Protein AF-A0A699SIM2-F1 (afdb_monomer_lite)

Radius of gyration: 18.07 Å; chains: 1; bounding box: 42×43×37 Å

Structure (mmCIF, N/CA/C/O backbone):
data_AF-A0A699SIM2-F1
#
_entry.id   AF-A0A699SIM2-F1
#
loop_
_atom_site.group_PDB
_atom_site.id
_atom_site.type_symbol
_atom_site.label_atom_id
_atom_site.label_alt_id
_atom_site.label_comp_id
_atom_site.label_asym_id
_atom_site.label_entity_id
_atom_site.label_seq_id
_atom_site.pdbx_PDB_ins_code
_atom_site.Cartn_x
_atom_site.Cartn_y
_atom_site.Cartn_z
_atom_site.occupancy
_atom_site.B_iso_or_equiv
_atom_site.auth_seq_id
_atom_site.auth_comp_id
_atom_site.auth_asym_id
_atom_site.auth_atom_id
_atom_site.pdbx_PDB_model_num
ATOM 1 N N . ASP A 1 1 ? -20.344 -20.730 15.994 1.00 49.19 1 ASP A N 1
ATOM 2 C CA . ASP A 1 1 ? -19.776 -19.561 15.310 1.00 49.19 1 ASP A CA 1
ATOM 3 C C . ASP A 1 1 ? -19.336 -19.958 13.899 1.00 49.19 1 ASP A C 1
ATOM 5 O O . ASP A 1 1 ? -18.176 -19.899 13.545 1.00 49.19 1 ASP A O 1
ATOM 9 N N . THR A 1 2 ? -20.280 -20.486 13.117 1.00 39.91 2 THR A N 1
ATOM 10 C CA . THR A 1 2 ? -20.053 -21.195 11.841 1.00 39.91 2 THR A CA 1
ATOM 11 C C . THR A 1 2 ? -20.248 -20.303 10.616 1.00 39.91 2 THR A C 1
ATOM 13 O O . THR A 1 2 ? -19.954 -20.716 9.501 1.00 39.91 2 THR A O 1
ATOM 16 N N . VAL A 1 3 ? -20.770 -19.089 10.814 1.00 40.78 3 VAL A N 1
ATOM 17 C CA . VAL A 1 3 ? -21.117 -18.160 9.730 1.00 40.78 3 VAL A CA 1
ATOM 18 C C . VAL A 1 3 ? -19.865 -17.467 9.192 1.00 40.78 3 VAL A C 1
ATOM 20 O O . VAL A 1 3 ? -19.705 -17.376 7.977 1.00 40.78 3 VAL A O 1
ATOM 23 N N . LEU A 1 4 ? -18.953 -17.042 10.073 1.00 45.47 4 LEU A N 1
ATOM 24 C CA . LEU A 1 4 ? -17.687 -16.415 9.678 1.00 45.47 4 LEU A CA 1
ATOM 25 C C . LEU A 1 4 ? -16.782 -17.388 8.908 1.00 45.47 4 LEU A C 1
ATOM 27 O O . LEU A 1 4 ? -16.236 -17.003 7.874 1.00 45.47 4 LEU A O 1
ATOM 31 N N . ASP A 1 5 ? -16.714 -18.653 9.335 1.00 43.78 5 ASP A N 1
ATOM 32 C CA . ASP A 1 5 ? -15.921 -19.690 8.660 1.00 43.78 5 ASP A CA 1
ATOM 33 C C . ASP A 1 5 ? -16.399 -19.926 7.217 1.00 43.78 5 ASP A C 1
ATOM 35 O O . ASP A 1 5 ? -15.594 -19.921 6.288 1.00 43.78 5 ASP A O 1
ATOM 39 N N . THR A 1 6 ? -17.716 -20.020 6.988 1.00 42.78 6 THR A N 1
ATOM 40 C CA . THR A 1 6 ? -18.269 -20.221 5.633 1.00 42.78 6 THR A CA 1
ATOM 41 C C . THR A 1 6 ? -18.089 -19.038 4.681 1.00 42.78 6 THR A C 1
ATOM 43 O O . THR A 1 6 ? -18.074 -19.237 3.465 1.00 42.78 6 THR A O 1
ATOM 46 N N . VAL A 1 7 ? -17.988 -17.809 5.199 1.00 50.56 7 VAL A N 1
ATOM 47 C CA . VAL A 1 7 ? -17.829 -16.605 4.365 1.00 50.56 7 VAL A CA 1
ATOM 48 C C . VAL A 1 7 ? -16.405 -16.518 3.818 1.00 50.56 7 VAL A C 1
ATOM 50 O O . VAL A 1 7 ? -16.215 -16.207 2.644 1.00 50.56 7 VAL A O 1
ATOM 53 N N . PHE A 1 8 ? -15.409 -16.866 4.632 1.00 46.44 8 PHE A N 1
ATOM 54 C CA . PHE A 1 8 ? -14.006 -16.830 4.226 1.00 46.44 8 PHE A CA 1
ATOM 55 C C . PHE A 1 8 ? -13.561 -18.045 3.406 1.00 46.44 8 PHE A C 1
ATOM 57 O O . PHE A 1 8 ? -12.671 -17.910 2.572 1.00 46.44 8 PHE A O 1
ATOM 64 N N . GLU A 1 9 ? -14.192 -19.211 3.573 1.00 48.44 9 GLU A N 1
ATOM 65 C CA . GLU A 1 9 ? -13.848 -20.415 2.798 1.00 48.44 9 GLU A CA 1
ATOM 66 C C . GLU A 1 9 ? -14.140 -20.274 1.291 1.00 48.44 9 GLU A C 1
ATOM 68 O O . GLU A 1 9 ? -13.511 -20.938 0.469 1.00 48.44 9 GLU A O 1
ATOM 73 N N . LYS A 1 10 ? -15.095 -19.408 0.916 1.00 48.31 10 LYS A N 1
ATOM 74 C CA . LYS A 1 10 ? -15.527 -19.197 -0.479 1.00 48.31 10 LYS A CA 1
ATOM 75 C C . LYS A 1 10 ? -15.001 -17.915 -1.125 1.00 48.31 10 LYS A C 1
ATOM 77 O O . LYS A 1 10 ? -15.056 -17.806 -2.347 1.00 48.31 10 LYS A O 1
ATOM 82 N N . ALA A 1 11 ? -14.491 -16.969 -0.341 1.00 50.00 11 ALA A N 1
ATOM 83 C CA . ALA A 1 11 ? -13.976 -15.689 -0.821 1.00 50.00 11 ALA A CA 1
ATOM 84 C C . ALA A 1 11 ? -12.497 -15.815 -1.221 1.00 50.00 11 ALA A C 1
ATOM 86 O O . ALA A 1 11 ? -11.599 -15.312 -0.551 1.00 50.00 11 ALA A O 1
ATOM 87 N N . THR A 1 12 ? -12.217 -16.542 -2.304 1.00 56.78 12 THR A N 1
ATOM 88 C CA . THR A 1 12 ? -10.841 -16.718 -2.805 1.00 56.78 12 THR A CA 1
ATOM 89 C C . THR A 1 12 ? -10.368 -15.567 -3.697 1.00 56.78 12 THR A C 1
ATOM 91 O O . THR A 1 12 ? -9.197 -15.540 -4.075 1.00 56.78 12 THR A O 1
ATOM 94 N N . ALA A 1 13 ? -11.249 -14.628 -4.065 1.00 65.69 13 ALA A N 1
ATOM 95 C CA . ALA A 1 13 ? -10.909 -13.508 -4.935 1.00 65.69 13 ALA A CA 1
ATOM 96 C C . ALA A 1 13 ? -10.785 -12.185 -4.148 1.00 65.69 13 ALA A C 1
ATOM 98 O O . ALA A 1 13 ? -11.614 -11.909 -3.282 1.00 65.69 13 ALA A O 1
ATOM 99 N N . PRO A 1 14 ? -9.807 -11.313 -4.475 1.00 65.06 14 PRO A N 1
ATOM 100 C CA . PRO A 1 14 ? -9.641 -10.005 -3.828 1.00 65.06 14 PRO A CA 1
ATOM 101 C C . PRO A 1 14 ? -10.908 -9.135 -3.821 1.00 65.06 14 PRO A C 1
ATOM 103 O O . PRO A 1 14 ? -11.164 -8.430 -2.850 1.00 65.06 14 PRO A O 1
ATOM 106 N N . VAL A 1 15 ? -11.735 -9.241 -4.867 1.00 71.44 15 VAL A N 1
ATOM 107 C CA . VAL A 1 15 ? -13.011 -8.514 -4.983 1.00 71.44 15 VAL A CA 1
ATOM 108 C C . VAL A 1 15 ? -14.032 -8.930 -3.917 1.00 71.44 15 VAL A C 1
ATOM 110 O O . VAL A 1 15 ? -14.827 -8.113 -3.463 1.00 71.44 15 VAL A O 1
ATOM 113 N N . ASP A 1 16 ? -13.998 -10.185 -3.468 1.00 75.00 16 ASP A N 1
ATOM 114 C CA . ASP A 1 16 ? -14.912 -10.675 -2.435 1.00 75.00 16 ASP A CA 1
ATOM 115 C C . ASP A 1 16 ? -14.542 -10.099 -1.064 1.00 75.00 16 ASP A C 1
ATOM 117 O O . ASP A 1 16 ? -15.423 -9.755 -0.274 1.00 75.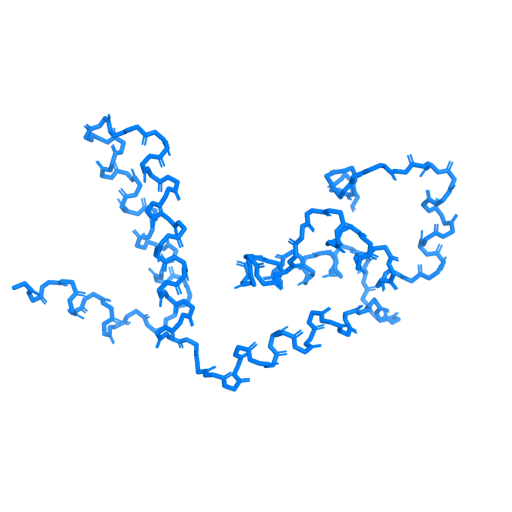00 16 ASP A O 1
ATOM 121 N N . ALA A 1 17 ? -13.242 -9.927 -0.807 1.00 71.75 17 ALA A N 1
ATOM 122 C CA . ALA A 1 17 ? -12.745 -9.269 0.395 1.00 71.75 17 ALA A CA 1
ATOM 123 C C . ALA A 1 17 ? -13.141 -7.784 0.427 1.00 71.75 17 ALA A C 1
ATOM 125 O O . ALA A 1 17 ? -13.613 -7.304 1.455 1.00 71.75 17 ALA A O 1
ATOM 126 N N . GLU A 1 18 ? -13.025 -7.074 -0.699 1.00 74.44 18 GLU A N 1
ATOM 127 C CA . GLU A 1 18 ? -13.471 -5.677 -0.816 1.00 74.44 18 GLU A CA 1
ATOM 128 C C . GLU A 1 18 ? -14.981 -5.540 -0.581 1.00 74.44 18 GLU A C 1
ATOM 130 O O . GLU A 1 18 ? -15.415 -4.714 0.225 1.00 74.44 18 GLU A O 1
ATOM 135 N N . ASN A 1 19 ? -15.785 -6.409 -1.199 1.00 81.19 19 ASN A N 1
ATOM 136 C CA . ASN A 1 19 ? -17.234 -6.431 -0.997 1.00 81.19 19 ASN A CA 1
ATOM 137 C C . ASN A 1 19 ? -17.614 -6.691 0.470 1.00 81.19 19 ASN A C 1
ATOM 139 O O . ASN A 1 19 ? -18.542 -6.064 0.990 1.00 81.19 19 ASN A O 1
ATOM 143 N N . TRP A 1 20 ? -16.904 -7.599 1.147 1.00 80.19 20 TRP A N 1
ATOM 144 C CA . TRP A 1 20 ? -17.116 -7.884 2.565 1.00 80.19 20 TRP A CA 1
ATOM 145 C C . TRP A 1 20 ? -16.758 -6.685 3.450 1.00 80.19 20 TRP A C 1
ATOM 147 O O . TRP A 1 20 ? -17.554 -6.330 4.323 1.00 80.19 20 TRP A O 1
ATOM 157 N N . ILE A 1 21 ? -15.620 -6.022 3.194 1.00 78.19 21 ILE A N 1
ATOM 158 C CA . ILE A 1 21 ? -15.205 -4.814 3.928 1.00 78.19 21 ILE A CA 1
ATOM 159 C C . ILE A 1 21 ? -16.285 -3.737 3.798 1.00 78.19 21 ILE A C 1
ATOM 161 O O . ILE A 1 21 ? -16.782 -3.247 4.810 1.00 78.19 21 ILE A O 1
ATOM 165 N N . SER A 1 22 ? -16.730 -3.434 2.575 1.00 83.62 22 SER A N 1
ATOM 166 C CA . SER A 1 22 ? -17.767 -2.421 2.348 1.00 83.62 22 SER A CA 1
ATOM 167 C C . SER A 1 22 ? -19.116 -2.781 2.975 1.00 83.62 22 SER A C 1
ATOM 169 O O . SER A 1 22 ? -19.886 -1.897 3.355 1.00 83.62 22 SER A O 1
ATOM 171 N N . HIS A 1 23 ? -19.455 -4.069 3.074 1.00 83.00 23 HIS A N 1
ATOM 172 C CA . HIS A 1 23 ? -20.670 -4.495 3.766 1.00 83.00 23 HIS A CA 1
ATOM 173 C C . HIS A 1 23 ? -20.567 -4.269 5.278 1.00 83.00 23 HIS A C 1
ATOM 175 O O . HIS A 1 23 ? -21.506 -3.762 5.893 1.00 83.00 23 HIS A O 1
ATOM 181 N N . MET A 1 24 ? -19.416 -4.600 5.858 1.00 79.00 24 MET A N 1
ATOM 182 C CA . MET A 1 24 ? -19.133 -4.386 7.272 1.00 79.00 24 MET A CA 1
ATOM 183 C C . MET A 1 24 ? -19.124 -2.897 7.634 1.00 79.00 24 MET A C 1
ATOM 185 O O . MET A 1 24 ? -19.768 -2.515 8.608 1.00 79.00 24 MET A O 1
ATOM 189 N N . GLU A 1 25 ? -18.499 -2.041 6.821 1.00 82.56 25 GLU A N 1
ATOM 190 C CA . GLU A 1 25 ? -18.519 -0.579 7.001 1.00 82.56 25 GLU A CA 1
ATOM 191 C C . GLU A 1 25 ? -19.950 -0.031 7.091 1.00 82.56 25 GLU A C 1
ATOM 193 O O . GLU A 1 25 ? -20.277 0.676 8.044 1.00 82.56 25 GLU A O 1
ATOM 198 N N . LYS A 1 26 ? -20.846 -0.459 6.190 1.00 85.38 26 LYS A N 1
ATOM 199 C CA . LYS A 1 26 ? -22.267 -0.065 6.219 1.00 85.38 26 LYS A CA 1
ATOM 200 C C . LYS A 1 26 ? -22.980 -0.496 7.501 1.00 85.38 26 LYS A C 1
ATOM 202 O O . LYS A 1 26 ? -23.820 0.243 8.009 1.00 85.38 26 LYS A O 1
ATOM 207 N N . ILE A 1 27 ? -22.677 -1.685 8.023 1.00 84.31 27 ILE A N 1
ATOM 208 C CA . ILE A 1 27 ? -23.249 -2.159 9.291 1.00 84.31 27 ILE A CA 1
ATOM 209 C C . ILE A 1 27 ? -22.754 -1.282 10.449 1.00 84.31 27 ILE A C 1
ATOM 211 O O . ILE A 1 27 ? -23.551 -0.878 11.296 1.00 84.31 27 ILE A O 1
ATOM 215 N N . PHE A 1 28 ? -21.466 -0.936 10.473 1.00 83.31 28 PHE A N 1
ATOM 216 C CA . PHE A 1 28 ? -20.898 -0.062 11.502 1.00 83.31 28 PHE A CA 1
ATOM 217 C C . PHE A 1 28 ? -21.423 1.371 11.438 1.00 83.31 28 PHE A C 1
ATOM 219 O O . PHE A 1 28 ? -21.632 1.977 12.489 1.00 83.31 28 PHE A O 1
ATOM 226 N N . ASP A 1 29 ? -21.687 1.894 10.241 1.00 85.00 29 ASP A N 1
ATOM 227 C CA . ASP A 1 29 ? -22.344 3.191 10.057 1.00 85.00 29 ASP A CA 1
ATOM 228 C C . ASP A 1 29 ? -23.753 3.192 10.658 1.00 85.00 29 ASP A C 1
ATOM 230 O O . ASP A 1 29 ? -24.102 4.095 11.416 1.00 85.00 29 ASP A O 1
ATOM 234 N N . VAL A 1 30 ? -24.546 2.145 10.391 1.00 89.44 30 VAL A N 1
ATOM 235 C CA . VAL A 1 30 ? -25.900 1.992 10.956 1.00 89.44 30 VAL A CA 1
ATOM 236 C C . VAL A 1 30 ? -25.870 1.882 12.482 1.00 89.44 30 VAL A C 1
ATOM 238 O O . VAL A 1 30 ? -26.756 2.407 13.154 1.00 89.44 30 VAL A O 1
ATOM 241 N N . MET A 1 31 ? -24.853 1.223 13.042 1.00 87.06 31 MET A N 1
ATOM 242 C CA . MET A 1 31 ? -24.682 1.092 14.493 1.00 87.06 31 MET A CA 1
ATOM 243 C C . MET A 1 31 ? -24.099 2.348 15.163 1.00 87.06 31 MET A C 1
ATOM 245 O O . MET A 1 31 ? -24.026 2.390 16.390 1.00 87.06 31 MET A O 1
ATOM 249 N N . GLY A 1 32 ? -23.689 3.364 14.394 1.00 87.44 32 GLY A N 1
ATOM 250 C CA . GLY A 1 32 ? -23.079 4.583 14.928 1.00 87.44 32 GLY A CA 1
ATOM 251 C C . GLY A 1 32 ? -21.694 4.356 15.540 1.00 87.44 32 GLY A C 1
ATOM 252 O O . GLY A 1 32 ? -21.314 5.058 16.476 1.00 87.44 32 GLY A O 1
ATOM 253 N N . CYS A 1 33 ? -20.946 3.357 15.059 1.00 86.62 33 CYS A N 1
ATOM 254 C CA . CYS A 1 33 ? -19.587 3.109 15.531 1.00 86.62 33 CYS A CA 1
ATOM 255 C C . CYS A 1 33 ? -18.655 4.274 15.174 1.00 86.62 33 CYS A C 1
ATOM 257 O O . CYS A 1 33 ? -18.763 4.869 14.102 1.00 86.62 33 CYS A O 1
ATOM 259 N N . GLU A 1 34 ? -17.701 4.552 16.059 1.00 87.75 34 GLU A N 1
ATOM 260 C CA . GLU A 1 34 ? -16.695 5.594 15.857 1.00 87.75 34 GLU A CA 1
ATOM 261 C C . GLU A 1 34 ? -15.733 5.233 14.712 1.00 87.75 34 GLU A C 1
ATOM 263 O O . GLU A 1 34 ? -15.332 4.075 14.555 1.00 87.75 34 GLU A O 1
ATOM 268 N N . ASP A 1 35 ? -15.307 6.229 13.935 1.00 85.44 35 ASP A N 1
ATOM 269 C CA . ASP A 1 35 ? -14.433 6.023 12.772 1.00 85.44 35 ASP A CA 1
ATOM 270 C C . ASP A 1 35 ? -13.063 5.444 13.147 1.00 85.44 35 ASP A C 1
ATOM 272 O O . ASP A 1 35 ? -12.487 4.656 12.394 1.00 85.44 35 ASP A O 1
ATOM 276 N N . ALA A 1 36 ? -12.561 5.746 14.348 1.00 84.25 36 ALA A N 1
ATOM 277 C CA . ALA A 1 36 ? -11.346 5.130 14.876 1.00 84.25 36 ALA A CA 1
ATOM 278 C C . ALA A 1 36 ? -11.487 3.603 15.031 1.00 84.25 36 ALA A C 1
ATOM 280 O O . ALA A 1 36 ? -10.554 2.854 14.731 1.00 84.25 36 ALA A O 1
ATOM 281 N N . PHE A 1 37 ? -12.663 3.123 15.453 1.00 82.94 37 PHE A N 1
ATOM 282 C CA . PHE A 1 37 ? -12.945 1.693 15.573 1.00 82.94 37 PHE A CA 1
ATOM 283 C C . PHE A 1 37 ? -13.044 1.024 14.197 1.00 82.94 37 PHE A C 1
ATOM 285 O O . PHE A 1 37 ? -12.425 -0.020 13.984 1.00 82.94 37 PHE A O 1
ATOM 292 N N . LYS A 1 38 ? -13.748 1.652 13.244 1.00 81.69 38 LYS A N 1
ATOM 293 C CA . LYS A 1 38 ? -13.843 1.168 11.854 1.00 81.69 38 LYS A CA 1
ATOM 294 C C . LYS A 1 38 ? -12.462 1.056 11.206 1.00 81.69 38 LYS A C 1
ATOM 296 O O . LYS A 1 38 ? -12.121 0.013 10.658 1.00 81.69 38 LYS A O 1
ATOM 301 N N . THR A 1 39 ? -11.637 2.093 11.355 1.00 83.19 39 THR A N 1
ATOM 302 C CA . THR A 1 39 ? -10.270 2.143 10.813 1.00 83.19 39 THR A CA 1
ATOM 303 C C . THR A 1 39 ? -9.411 1.006 11.362 1.00 83.19 39 THR A C 1
ATOM 305 O O . THR A 1 39 ? -8.733 0.309 10.606 1.00 83.19 39 THR A O 1
ATOM 308 N N . ARG A 1 40 ? -9.471 0.771 12.680 1.00 84.25 40 ARG A N 1
ATOM 309 C CA . ARG A 1 40 ? -8.728 -0.315 13.327 1.00 84.25 40 ARG A CA 1
ATOM 310 C C . ARG A 1 40 ? -9.174 -1.689 12.838 1.00 84.25 40 ARG A C 1
ATOM 312 O O . ARG A 1 40 ? -8.328 -2.535 12.574 1.00 84.25 40 ARG A O 1
ATOM 319 N N . LEU A 1 41 ? -10.478 -1.900 12.687 1.00 83.25 41 LEU A N 1
ATOM 320 C CA . LEU A 1 41 ? -11.006 -3.165 12.193 1.00 83.25 41 LEU A CA 1
ATOM 321 C C . LEU A 1 41 ? -10.594 -3.434 10.741 1.00 83.25 41 LEU A C 1
ATOM 323 O O . LEU A 1 41 ? -10.212 -4.557 10.422 1.00 83.25 41 LEU A O 1
ATOM 327 N N . VAL A 1 42 ? -10.638 -2.418 9.874 1.00 81.19 42 VAL A N 1
ATOM 328 C CA . VAL A 1 42 ? -10.172 -2.537 8.485 1.00 81.19 42 VAL A CA 1
ATOM 329 C C . VAL A 1 42 ? -8.685 -2.898 8.447 1.00 81.19 42 VAL A C 1
ATOM 331 O O . VAL A 1 42 ? -8.306 -3.804 7.707 1.00 81.19 42 VAL A O 1
ATOM 334 N N . ALA A 1 43 ? -7.853 -2.252 9.268 1.00 80.50 43 ALA A N 1
ATOM 335 C CA . ALA A 1 43 ? -6.429 -2.577 9.372 1.00 80.50 43 ALA A CA 1
ATOM 336 C C . ALA A 1 43 ? -6.194 -4.013 9.883 1.00 80.50 43 ALA A C 1
ATOM 338 O O . ALA A 1 43 ? -5.423 -4.772 9.292 1.00 80.50 43 ALA A O 1
ATOM 339 N N . ASP A 1 44 ? -6.901 -4.429 10.939 1.00 82.56 44 ASP A N 1
ATOM 340 C CA . ASP A 1 44 ? -6.794 -5.784 11.491 1.00 82.56 44 ASP A CA 1
ATOM 341 C C . ASP A 1 44 ? -7.258 -6.846 10.476 1.00 82.56 44 ASP A C 1
ATOM 343 O O . ASP A 1 44 ? -6.594 -7.874 10.310 1.00 82.56 44 ASP A O 1
ATOM 347 N N . PHE A 1 45 ? -8.342 -6.588 9.735 1.00 81.88 45 PHE A N 1
ATOM 348 C CA . PHE A 1 45 ? -8.796 -7.462 8.654 1.00 81.88 45 PHE A CA 1
ATOM 349 C C . PHE A 1 45 ? -7.764 -7.555 7.533 1.00 81.88 45 PHE A C 1
ATOM 351 O O . PHE A 1 45 ? -7.407 -8.665 7.150 1.00 81.88 45 PHE A O 1
ATOM 358 N N . LYS A 1 46 ? -7.259 -6.427 7.016 1.00 78.25 46 LYS A N 1
ATOM 359 C CA . LYS A 1 46 ? -6.257 -6.414 5.935 1.00 78.25 46 LYS A CA 1
ATOM 360 C C . LYS A 1 46 ? -5.014 -7.205 6.328 1.00 78.25 46 LYS A C 1
ATOM 362 O O . LYS A 1 46 ? -4.540 -8.036 5.553 1.00 78.25 46 LYS A O 1
ATOM 367 N N . LYS A 1 47 ? -4.551 -7.031 7.567 1.00 82.44 47 LYS A N 1
ATOM 368 C CA . LYS A 1 47 ? -3.438 -7.791 8.138 1.00 82.44 47 LYS A CA 1
ATOM 369 C C . LYS A 1 47 ? -3.723 -9.291 8.191 1.00 82.44 47 LYS A C 1
ATOM 371 O O . LYS A 1 47 ? -2.885 -10.083 7.760 1.00 82.44 47 LYS A O 1
ATOM 376 N N . LEU A 1 48 ? -4.876 -9.701 8.723 1.00 84.12 48 LEU A N 1
ATOM 377 C CA . LEU A 1 48 ? -5.252 -11.117 8.795 1.00 84.12 48 LEU A CA 1
ATOM 378 C C . LEU A 1 48 ? -5.438 -11.721 7.404 1.00 84.12 48 LEU A C 1
ATOM 380 O O . LEU A 1 48 ? -4.952 -12.819 7.151 1.00 84.12 48 LEU A O 1
ATOM 384 N N . PHE A 1 49 ? -6.072 -10.989 6.491 1.00 80.50 49 PHE A N 1
ATOM 385 C CA . PHE A 1 49 ? -6.278 -11.404 5.112 1.00 80.50 49 PHE A 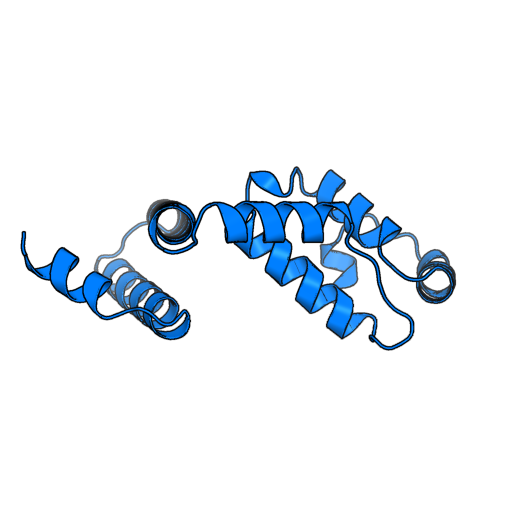CA 1
ATOM 386 C C . PHE A 1 49 ? -4.939 -11.651 4.406 1.00 80.50 49 PHE A C 1
ATOM 388 O O . PHE A 1 49 ? -4.719 -12.716 3.828 1.00 80.50 49 PHE A O 1
ATOM 395 N N . PHE A 1 50 ? -3.999 -10.712 4.535 1.00 78.25 50 PHE A N 1
ATOM 396 C CA . PHE A 1 50 ? -2.651 -10.856 3.998 1.00 78.25 50 PHE A CA 1
ATOM 397 C C . PHE A 1 50 ? -1.908 -12.052 4.614 1.00 78.25 50 PHE A C 1
ATOM 399 O O . PHE A 1 50 ? -1.299 -12.842 3.901 1.00 78.25 50 PHE A O 1
ATOM 406 N N . LEU A 1 51 ? -1.976 -12.246 5.933 1.00 82.75 51 LEU A N 1
ATOM 407 C CA . LEU A 1 51 ? -1.270 -13.349 6.591 1.00 82.75 51 LEU A CA 1
ATOM 408 C C . LEU A 1 51 ? -1.864 -14.730 6.284 1.00 82.75 51 LEU A C 1
ATOM 410 O O . LEU A 1 51 ? -1.106 -15.694 6.178 1.00 82.75 51 LEU A O 1
ATOM 414 N N . GLN A 1 52 ? -3.189 -14.822 6.168 1.00 80.88 52 GLN A N 1
ATOM 415 C CA . GLN A 1 52 ? -3.910 -16.090 6.069 1.00 80.88 52 GLN A CA 1
ATOM 416 C C . GLN A 1 52 ? -4.101 -16.554 4.621 1.00 80.88 52 GLN A C 1
ATOM 418 O O . GLN A 1 52 ? -4.021 -17.753 4.358 1.00 80.88 52 GLN A O 1
ATOM 423 N N . PHE A 1 53 ? -4.326 -15.628 3.683 1.00 80.56 53 PHE A N 1
ATOM 424 C CA . PHE A 1 53 ? -4.667 -15.961 2.294 1.00 80.56 53 PHE A CA 1
ATOM 425 C C . PHE A 1 53 ? -3.521 -15.738 1.303 1.00 80.56 53 PHE A C 1
ATOM 427 O O . PHE A 1 53 ? -3.550 -16.328 0.224 1.00 80.56 53 PHE A O 1
ATOM 434 N N . PHE A 1 54 ? -2.483 -14.961 1.647 1.00 79.00 54 PHE A N 1
ATOM 435 C CA . PHE A 1 54 ? -1.276 -14.868 0.818 1.00 79.00 54 PHE A CA 1
ATOM 436 C C . PHE A 1 54 ? -0.218 -15.850 1.328 1.00 79.00 54 PHE A C 1
ATOM 438 O O . PHE A 1 54 ? 0.293 -15.675 2.439 1.00 79.00 54 PHE A O 1
ATOM 445 N N . PRO A 1 55 ? 0.187 -16.859 0.533 1.00 87.19 55 PRO A N 1
ATOM 446 C CA . PRO A 1 55 ? 1.269 -17.758 0.914 1.00 87.19 55 PRO A CA 1
ATOM 447 C C . PRO A 1 55 ? 2.549 -16.983 1.240 1.00 87.19 55 PRO A C 1
ATOM 449 O O . PRO A 1 55 ? 2.874 -16.006 0.566 1.00 87.19 55 PRO A O 1
ATOM 452 N N . ARG A 1 56 ? 3.344 -17.459 2.210 1.00 86.25 56 ARG A N 1
ATOM 453 C CA . ARG A 1 56 ? 4.615 -16.809 2.605 1.00 86.25 56 ARG A CA 1
ATOM 454 C C . ARG A 1 56 ? 5.526 -16.487 1.414 1.00 86.25 56 ARG A C 1
ATOM 456 O O . ARG A 1 56 ? 6.156 -15.438 1.400 1.00 86.25 56 ARG A O 1
ATOM 463 N N . ALA A 1 57 ? 5.576 -17.355 0.403 1.00 86.44 57 ALA A N 1
ATOM 464 C CA . ALA A 1 57 ? 6.369 -17.122 -0.804 1.00 86.44 57 ALA A CA 1
ATOM 465 C C . ALA A 1 57 ? 5.927 -15.866 -1.577 1.00 86.44 57 ALA A C 1
ATOM 467 O O . ALA A 1 57 ? 6.778 -15.127 -2.070 1.00 86.44 57 ALA A O 1
ATOM 468 N N . GLU A 1 58 ? 4.619 -15.611 -1.641 1.00 87.06 58 GLU A N 1
ATOM 469 C CA . GLU A 1 58 ? 4.053 -14.430 -2.291 1.00 87.06 58 GLU A CA 1
ATOM 470 C C . GLU A 1 58 ? 4.300 -13.172 -1.455 1.00 87.06 58 GLU A C 1
ATOM 472 O O . GLU A 1 58 ? 4.702 -12.148 -1.999 1.00 87.06 58 GLU A O 1
ATOM 477 N N . GLN A 1 59 ? 4.193 -13.265 -0.126 1.00 86.19 59 GLN A N 1
ATOM 478 C CA . GLN A 1 59 ? 4.554 -12.162 0.773 1.00 86.19 59 GLN A CA 1
ATOM 479 C C . GLN A 1 59 ? 6.021 -11.741 0.576 1.00 86.19 59 GLN A C 1
ATOM 481 O O . GLN A 1 59 ? 6.330 -10.561 0.415 1.00 86.19 59 GLN A O 1
ATOM 486 N N . GLU A 1 60 ? 6.940 -12.708 0.525 1.00 89.88 60 GLU A N 1
ATOM 487 C CA . GLU A 1 60 ? 8.361 -12.447 0.280 1.00 89.88 60 GLU A CA 1
ATOM 488 C C . GLU A 1 60 ? 8.642 -11.996 -1.160 1.00 89.88 60 GLU A C 1
ATOM 490 O O . GLU A 1 60 ? 9.611 -11.277 -1.410 1.00 89.88 60 GLU A O 1
ATOM 495 N N . ARG A 1 61 ? 7.815 -12.397 -2.135 1.00 92.12 61 ARG A N 1
ATOM 496 C CA . ARG A 1 61 ? 7.871 -11.865 -3.503 1.00 92.12 61 ARG A CA 1
ATOM 497 C C . ARG A 1 61 ? 7.511 -10.381 -3.513 1.00 92.12 61 ARG A C 1
ATOM 499 O O . ARG A 1 61 ? 8.292 -9.601 -4.048 1.00 92.12 61 ARG A O 1
ATOM 506 N N . LEU A 1 62 ? 6.403 -9.999 -2.874 1.00 90.25 62 LEU A N 1
ATOM 507 C CA . LEU A 1 62 ? 5.941 -8.610 -2.768 1.00 90.25 62 LEU A CA 1
ATOM 508 C C . LEU A 1 62 ? 6.965 -7.725 -2.049 1.00 90.25 62 LEU A C 1
ATOM 510 O O . LEU A 1 62 ? 7.298 -6.649 -2.540 1.00 90.25 62 LEU A O 1
ATOM 514 N N . LYS A 1 63 ? 7.546 -8.202 -0.939 1.00 90.50 63 LYS A N 1
ATOM 515 C CA . LYS A 1 63 ? 8.635 -7.486 -0.253 1.00 90.50 63 LYS A CA 1
ATOM 516 C C . LYS A 1 63 ? 9.833 -7.263 -1.171 1.00 90.50 63 LYS A C 1
ATOM 518 O O . LYS A 1 63 ? 10.330 -6.144 -1.251 1.00 90.50 63 LYS A O 1
ATOM 523 N N . ARG A 1 64 ? 10.306 -8.298 -1.875 1.00 93.06 64 ARG A N 1
ATOM 524 C CA . ARG A 1 64 ? 11.447 -8.171 -2.802 1.00 93.06 64 ARG A CA 1
ATOM 525 C C . ARG A 1 64 ? 11.145 -7.228 -3.961 1.00 93.06 64 ARG A C 1
ATOM 527 O O . ARG A 1 64 ? 12.012 -6.444 -4.342 1.00 93.06 64 ARG A O 1
ATOM 534 N N . GLU A 1 65 ? 9.932 -7.292 -4.498 1.00 93.06 65 GLU A N 1
ATOM 535 C CA . GLU A 1 65 ? 9.475 -6.393 -5.555 1.00 93.06 65 GLU A CA 1
ATOM 536 C C . GLU A 1 65 ? 9.502 -4.937 -5.085 1.00 93.06 65 GLU A C 1
ATOM 538 O O . GLU A 1 65 ? 10.078 -4.096 -5.765 1.00 93.06 65 GLU A O 1
ATOM 543 N N . TYR A 1 66 ? 8.992 -4.656 -3.884 1.00 93.56 66 TYR A N 1
ATOM 544 C CA . TYR A 1 66 ? 9.021 -3.317 -3.298 1.00 93.56 66 TYR A CA 1
ATOM 545 C C . TYR A 1 66 ? 10.449 -2.787 -3.091 1.00 93.56 66 TYR A C 1
ATOM 547 O O . TYR A 1 66 ? 10.769 -1.689 -3.534 1.00 93.56 66 TYR A O 1
ATOM 555 N N . HIS A 1 67 ? 11.347 -3.587 -2.506 1.00 90.56 67 HIS A N 1
ATOM 556 C CA . HIS A 1 67 ? 12.735 -3.167 -2.248 1.00 90.56 67 HIS A CA 1
ATOM 557 C C . HIS A 1 67 ? 13.557 -2.927 -3.524 1.00 90.56 67 HIS A C 1
ATOM 559 O O . HIS A 1 67 ? 14.585 -2.253 -3.485 1.00 90.56 67 HIS A O 1
ATOM 565 N N . SER A 1 68 ? 13.139 -3.506 -4.649 1.00 91.12 68 SER A N 1
ATOM 566 C CA . SER A 1 68 ? 13.809 -3.361 -5.944 1.00 91.12 68 SER A CA 1
ATOM 567 C C . SER A 1 68 ? 13.006 -2.528 -6.941 1.00 91.12 68 SER A C 1
ATOM 569 O O . SER A 1 68 ? 13.362 -2.489 -8.121 1.00 91.12 68 SER A O 1
ATOM 571 N N . ILE A 1 69 ? 11.940 -1.859 -6.486 1.00 91.69 69 ILE A N 1
ATOM 572 C CA . ILE A 1 69 ? 10.987 -1.208 -7.374 1.00 91.69 69 ILE A CA 1
ATOM 573 C C . ILE A 1 69 ? 11.657 -0.076 -8.159 1.00 91.69 69 ILE A C 1
ATOM 575 O O . ILE A 1 69 ? 12.320 0.802 -7.605 1.00 91.69 69 ILE A O 1
ATOM 579 N N . ARG A 1 70 ? 11.502 -0.118 -9.483 1.00 91.62 70 ARG A N 1
ATOM 580 C CA . ARG A 1 70 ? 11.974 0.910 -10.413 1.00 91.62 70 ARG A CA 1
ATOM 581 C C . ARG A 1 70 ? 11.009 1.042 -11.579 1.00 91.62 70 ARG A C 1
ATOM 583 O O . ARG A 1 70 ? 10.379 0.051 -11.954 1.00 91.62 70 ARG A O 1
ATOM 590 N N . GLN A 1 71 ? 10.941 2.249 -12.124 1.00 92.31 71 GLN A N 1
ATOM 591 C CA . GLN A 1 71 ? 10.283 2.570 -13.373 1.00 92.31 71 GLN A CA 1
ATOM 592 C C . GLN A 1 71 ? 11.114 2.003 -14.536 1.00 92.31 71 GLN A C 1
ATOM 594 O O . GLN A 1 71 ? 12.316 2.247 -14.657 1.00 92.31 71 GLN A O 1
ATOM 599 N N . THR A 1 72 ? 10.468 1.221 -15.381 1.00 89.75 72 THR A N 1
ATOM 600 C CA . THR A 1 72 ? 10.966 0.587 -16.594 1.00 89.75 72 THR A CA 1
ATOM 601 C C . THR A 1 72 ? 10.743 1.507 -17.791 1.00 89.75 72 THR A C 1
ATOM 603 O O . THR A 1 72 ? 9.894 2.392 -17.777 1.00 89.75 72 THR A O 1
ATOM 606 N N . ASN A 1 73 ? 11.492 1.284 -18.872 1.00 84.69 73 ASN A N 1
ATOM 607 C CA . ASN A 1 73 ? 11.417 2.131 -20.071 1.00 84.69 73 ASN A 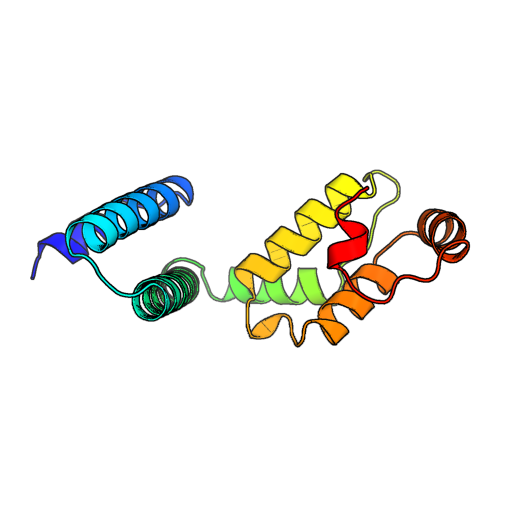CA 1
ATOM 608 C C . ASN A 1 73 ? 10.072 2.042 -20.811 1.00 84.69 73 ASN A C 1
ATOM 610 O O . ASN A 1 73 ? 9.807 2.850 -21.696 1.00 84.69 73 ASN A O 1
ATOM 614 N N . THR A 1 74 ? 9.266 1.029 -20.499 1.00 87.88 74 THR A N 1
ATOM 615 C CA . THR A 1 74 ? 7.973 0.764 -21.135 1.00 87.88 74 THR A CA 1
ATOM 616 C C . THR A 1 74 ? 6.788 1.177 -20.271 1.00 87.88 74 THR A C 1
ATOM 618 O O . THR A 1 74 ? 5.670 1.107 -20.765 1.00 87.88 74 THR A O 1
ATOM 621 N N . GLU A 1 75 ? 7.006 1.572 -19.011 1.00 88.12 75 GLU A N 1
ATOM 622 C CA . GLU A 1 75 ? 5.926 1.995 -18.115 1.00 88.12 75 GLU A CA 1
ATOM 623 C C . GLU A 1 75 ? 5.901 3.519 -17.949 1.00 88.12 75 GLU A C 1
ATOM 625 O O . GLU A 1 75 ? 6.928 4.188 -17.773 1.00 88.12 75 GLU A O 1
ATOM 630 N N . THR A 1 76 ? 4.699 4.079 -17.989 1.00 88.81 76 THR A N 1
ATOM 631 C CA . THR A 1 76 ? 4.445 5.485 -17.673 1.00 88.81 76 THR A CA 1
ATOM 632 C C . THR A 1 76 ? 4.665 5.761 -16.182 1.00 88.81 76 THR A C 1
ATOM 634 O O . THR A 1 76 ? 4.691 4.850 -15.352 1.00 88.81 76 THR A O 1
ATOM 637 N N . SER A 1 77 ? 4.832 7.032 -15.808 1.00 84.69 77 SER A N 1
ATOM 638 C CA . SER A 1 77 ? 4.963 7.423 -14.395 1.00 84.69 77 SER A CA 1
ATOM 639 C C . SER A 1 77 ? 3.722 7.058 -13.580 1.00 84.69 77 SER A C 1
ATOM 641 O O . SER A 1 77 ? 3.854 6.624 -12.438 1.00 84.69 77 SER A O 1
ATOM 643 N N . THR A 1 78 ? 2.536 7.173 -14.178 1.00 86.62 78 THR A N 1
ATOM 644 C CA . THR A 1 78 ? 1.260 6.830 -13.544 1.00 86.62 78 THR A CA 1
ATOM 645 C C . THR A 1 78 ? 1.131 5.321 -13.317 1.00 86.62 78 THR A C 1
ATOM 647 O O . THR A 1 78 ? 0.756 4.903 -12.227 1.00 86.62 78 THR A O 1
ATOM 650 N N . GLU A 1 79 ? 1.506 4.478 -14.287 1.00 90.19 79 GLU A N 1
ATOM 651 C CA . GLU A 1 79 ? 1.518 3.014 -14.105 1.00 90.19 79 GLU A CA 1
ATOM 652 C C . GLU A 1 79 ? 2.511 2.587 -13.016 1.00 90.19 79 GLU A C 1
ATOM 654 O O . GLU A 1 79 ? 2.192 1.746 -12.169 1.00 90.19 79 GLU A O 1
ATOM 659 N N . PHE A 1 80 ? 3.694 3.209 -12.987 1.00 91.44 80 PHE A N 1
ATOM 660 C CA . PHE A 1 80 ? 4.671 2.997 -11.921 1.00 91.44 80 PHE A CA 1
ATOM 661 C C . PHE A 1 80 ? 4.112 3.400 -10.552 1.00 91.44 80 PHE A C 1
ATOM 663 O O . PHE A 1 80 ? 4.240 2.641 -9.591 1.00 91.44 80 PHE A O 1
ATOM 670 N N . MET A 1 81 ? 3.461 4.561 -10.459 1.00 90.50 81 MET A N 1
ATOM 671 C CA . MET A 1 81 ? 2.839 5.043 -9.226 1.00 90.50 81 MET A CA 1
ATOM 672 C C . MET A 1 81 ? 1.744 4.103 -8.739 1.00 90.50 81 MET A C 1
ATOM 674 O O . MET A 1 81 ? 1.758 3.705 -7.578 1.00 90.50 81 MET A O 1
ATOM 678 N N . GLN A 1 82 ? 0.849 3.668 -9.622 1.00 88.81 82 GLN A N 1
ATOM 679 C CA . GLN A 1 82 ? -0.191 2.702 -9.276 1.00 88.81 82 GLN A CA 1
ATOM 680 C C . GLN A 1 82 ? 0.409 1.391 -8.760 1.00 88.81 82 GLN A C 1
ATOM 682 O O . GLN A 1 82 ? -0.052 0.845 -7.756 1.00 88.81 82 GLN A O 1
ATOM 687 N N . ARG A 1 83 ? 1.475 0.896 -9.399 1.00 92.75 83 ARG A N 1
ATOM 688 C CA . ARG A 1 83 ? 2.187 -0.305 -8.947 1.00 92.75 83 ARG A CA 1
ATOM 689 C C . ARG A 1 83 ? 2.865 -0.096 -7.591 1.00 92.75 83 ARG A C 1
ATOM 691 O O . ARG A 1 83 ? 2.786 -0.980 -6.740 1.00 92.75 83 ARG A O 1
ATOM 698 N N . PHE A 1 84 ? 3.482 1.062 -7.369 1.00 91.62 84 PHE A N 1
ATOM 699 C CA . PHE A 1 84 ? 4.095 1.432 -6.094 1.00 91.62 84 PHE A CA 1
ATOM 700 C C . PHE A 1 84 ? 3.056 1.497 -4.967 1.00 91.62 84 PHE A C 1
ATOM 702 O O . PHE A 1 84 ? 3.212 0.814 -3.956 1.00 91.62 84 PHE A O 1
ATOM 709 N N . LEU A 1 85 ? 1.964 2.240 -5.167 1.00 89.75 85 LEU A N 1
ATOM 710 C CA . LEU A 1 85 ? 0.874 2.376 -4.197 1.00 89.75 85 LEU A CA 1
ATOM 711 C C . LEU A 1 85 ? 0.227 1.027 -3.884 1.00 89.75 85 LEU A C 1
ATOM 713 O O . LEU A 1 85 ? -0.060 0.729 -2.727 1.00 89.75 85 LEU A O 1
ATOM 717 N N . ARG A 1 86 ? 0.074 0.162 -4.892 1.00 88.94 86 ARG A N 1
ATOM 718 C CA . ARG A 1 86 ? -0.408 -1.204 -4.688 1.00 88.94 86 ARG A CA 1
ATOM 719 C C . ARG A 1 86 ? 0.522 -2.012 -3.776 1.00 88.94 86 ARG A C 1
ATOM 721 O O . ARG A 1 86 ? 0.037 -2.718 -2.896 1.00 88.94 86 ARG A O 1
ATOM 728 N N . LEU A 1 87 ? 1.840 -1.917 -3.960 1.00 90.00 87 LEU A N 1
ATOM 729 C CA . LEU A 1 87 ? 2.814 -2.606 -3.104 1.00 90.00 87 LEU A CA 1
ATOM 730 C C . LEU A 1 87 ? 2.809 -2.057 -1.673 1.00 90.00 87 LEU A C 1
ATOM 732 O O . LEU A 1 87 ? 2.798 -2.848 -0.732 1.00 90.00 87 LEU A O 1
ATOM 736 N N . VAL A 1 88 ? 2.755 -0.734 -1.505 1.00 89.25 88 VAL A N 1
ATOM 737 C CA . VAL A 1 88 ? 2.624 -0.093 -0.185 1.00 89.25 88 VAL A CA 1
ATOM 738 C C . VAL A 1 88 ? 1.337 -0.539 0.510 1.00 89.25 88 VAL A C 1
ATOM 740 O O . VAL A 1 88 ? 1.378 -0.912 1.678 1.00 89.25 88 VAL A O 1
ATOM 743 N N . GLY A 1 89 ? 0.219 -0.600 -0.216 1.00 84.44 89 GLY A N 1
ATOM 744 C CA . GLY A 1 89 ? -1.069 -1.042 0.321 1.00 84.44 89 GLY A CA 1
ATOM 745 C C . GLY A 1 89 ? -1.082 -2.493 0.811 1.00 84.44 89 GLY A C 1
ATOM 746 O O . GLY A 1 89 ? -1.803 -2.803 1.753 1.00 84.44 89 GLY A O 1
ATOM 747 N N . TYR A 1 90 ? -0.275 -3.381 0.221 1.00 83.00 90 TYR A N 1
ATOM 748 C CA . TYR A 1 90 ? -0.118 -4.751 0.728 1.00 83.00 90 TYR A CA 1
ATOM 749 C C . TYR A 1 90 ? 0.865 -4.854 1.892 1.00 83.00 90 TYR A C 1
ATOM 751 O O . TYR A 1 90 ? 0.714 -5.721 2.750 1.00 83.00 90 TYR A O 1
ATOM 759 N N . LEU A 1 91 ? 1.914 -4.031 1.887 1.00 85.25 91 LEU A N 1
ATOM 760 C CA . LEU A 1 91 ? 2.991 -4.128 2.863 1.00 85.25 91 LEU A CA 1
ATOM 761 C C . LEU A 1 91 ? 2.693 -3.346 4.144 1.00 85.25 91 LEU A C 1
ATOM 763 O O . LEU A 1 91 ? 3.244 -3.714 5.177 1.00 85.25 91 LEU A O 1
ATOM 767 N N . GLU A 1 92 ? 1.824 -2.331 4.100 1.00 83.12 92 GLU A N 1
ATOM 768 C CA . GLU A 1 92 ? 1.465 -1.448 5.220 1.00 83.12 92 GLU A CA 1
ATOM 769 C C . GLU A 1 92 ? 2.690 -1.135 6.106 1.00 83.12 92 GLU A C 1
ATOM 771 O O . GLU A 1 92 ? 3.647 -0.514 5.647 1.00 83.12 92 GLU A O 1
ATOM 776 N N . ALA A 1 93 ? 2.730 -1.629 7.349 1.00 79.12 93 ALA A N 1
ATOM 777 C CA . ALA A 1 93 ? 3.843 -1.410 8.279 1.00 79.12 93 ALA A CA 1
ATOM 778 C C . ALA A 1 93 ? 5.216 -1.904 7.766 1.00 79.12 93 ALA A C 1
ATOM 780 O O . ALA A 1 93 ? 6.252 -1.398 8.188 1.00 79.12 93 ALA A O 1
ATOM 781 N N . ALA A 1 94 ? 5.251 -2.888 6.865 1.00 82.06 94 ALA A N 1
ATOM 782 C CA . ALA A 1 94 ? 6.476 -3.398 6.252 1.00 82.06 94 ALA A CA 1
ATOM 783 C C . ALA A 1 94 ? 6.993 -2.528 5.091 1.00 82.06 94 ALA A C 1
ATOM 785 O O . ALA A 1 94 ? 8.120 -2.745 4.648 1.00 82.06 94 ALA A O 1
ATOM 786 N N . ALA A 1 95 ? 6.203 -1.568 4.594 1.00 85.56 95 ALA A N 1
ATOM 787 C CA . ALA A 1 95 ? 6.641 -0.623 3.564 1.00 85.56 95 ALA A CA 1
ATOM 788 C C . ALA A 1 95 ? 7.507 0.526 4.126 1.00 85.56 95 ALA A C 1
ATOM 790 O O . ALA A 1 95 ? 8.122 1.252 3.339 1.00 85.56 95 ALA A O 1
ATOM 791 N N . GLY A 1 96 ? 7.606 0.650 5.456 1.00 87.81 96 GLY A N 1
ATOM 792 C CA . GLY A 1 96 ? 8.385 1.687 6.139 1.00 87.81 96 GLY A CA 1
ATOM 793 C C . GLY A 1 96 ? 7.580 2.954 6.424 1.00 87.81 96 GLY A C 1
ATOM 794 O O . GLY A 1 96 ? 6.366 2.989 6.202 1.00 87.81 96 GLY A O 1
ATOM 795 N N . THR A 1 97 ? 8.247 3.993 6.930 1.00 90.75 97 THR A N 1
ATOM 796 C CA . THR A 1 97 ? 7.604 5.299 7.172 1.00 90.75 97 THR A CA 1
ATOM 797 C C . THR A 1 97 ? 7.250 6.000 5.859 1.00 90.75 97 THR A C 1
ATOM 799 O O . THR A 1 97 ? 7.783 5.659 4.800 1.00 90.75 97 THR A O 1
ATOM 802 N N . GLU A 1 98 ? 6.376 7.007 5.906 1.00 86.62 98 GLU A N 1
ATOM 803 C CA . GLU A 1 98 ? 6.024 7.808 4.723 1.00 86.62 98 GLU A CA 1
ATOM 804 C C . GLU A 1 98 ? 7.271 8.411 4.050 1.00 86.62 98 GLU A C 1
ATOM 806 O O . GLU A 1 98 ? 7.372 8.435 2.824 1.00 86.62 98 GLU A O 1
ATOM 811 N N . GLU A 1 99 ? 8.280 8.818 4.825 1.00 85.69 99 GLU A N 1
ATOM 812 C CA . GLU A 1 99 ? 9.541 9.345 4.295 1.00 85.69 99 GLU A CA 1
ATOM 813 C C . GLU A 1 99 ? 10.389 8.278 3.592 1.00 85.69 99 GLU A C 1
ATOM 815 O O . GLU A 1 99 ? 11.064 8.572 2.602 1.00 85.69 99 GLU A O 1
ATOM 820 N N . GLU A 1 100 ? 10.401 7.043 4.097 1.00 89.69 100 GLU A N 1
ATOM 821 C CA . GLU A 1 100 ? 11.097 5.923 3.455 1.00 89.69 100 GLU A CA 1
ATOM 822 C C . GLU A 1 100 ? 10.402 5.533 2.150 1.00 89.69 100 GLU A C 1
ATOM 824 O O . GLU A 1 100 ? 11.066 5.355 1.125 1.00 89.69 100 GLU A O 1
ATOM 829 N N . GLN A 1 101 ? 9.069 5.496 2.162 1.00 90.62 101 GLN A N 1
ATOM 830 C CA . GLN A 1 101 ? 8.254 5.284 0.969 1.00 90.62 101 GLN A CA 1
ATOM 831 C C . GLN A 1 101 ? 8.520 6.379 -0.072 1.00 90.62 101 GLN A C 1
ATOM 833 O O . GLN A 1 101 ? 8.793 6.068 -1.232 1.00 90.62 101 GLN A O 1
ATOM 838 N N . ALA A 1 102 ? 8.552 7.650 0.340 1.00 86.50 102 ALA A N 1
ATOM 839 C CA . ALA A 1 102 ? 8.853 8.775 -0.543 1.00 86.50 102 ALA A CA 1
ATOM 840 C C . ALA A 1 102 ? 10.223 8.645 -1.214 1.00 86.50 102 ALA A C 1
ATOM 842 O O . ALA A 1 102 ? 10.353 8.841 -2.424 1.00 86.50 102 ALA A O 1
ATOM 843 N N . LYS A 1 103 ? 11.250 8.271 -0.443 1.00 87.38 103 LYS A N 1
ATOM 844 C CA . LYS A 1 103 ? 12.603 8.058 -0.971 1.00 87.38 103 LYS A CA 1
ATOM 845 C C . LYS A 1 103 ? 12.641 6.898 -1.958 1.00 87.38 103 LYS A C 1
ATOM 847 O O . LYS A 1 103 ? 13.236 7.042 -3.023 1.00 87.38 103 LYS A O 1
ATOM 852 N N . ASN A 1 104 ? 11.986 5.783 -1.640 1.00 89.31 104 ASN A N 1
ATOM 853 C CA . ASN A 1 104 ? 11.908 4.626 -2.529 1.00 89.31 104 ASN A CA 1
ATOM 854 C C . ASN A 1 104 ? 11.192 4.972 -3.838 1.00 89.31 104 ASN A C 1
ATOM 856 O O . ASN A 1 104 ? 11.677 4.618 -4.911 1.00 89.31 104 ASN A O 1
ATOM 860 N N . PHE A 1 105 ? 10.090 5.721 -3.764 1.00 88.19 105 PHE A N 1
ATOM 861 C CA . PHE A 1 105 ? 9.368 6.203 -4.937 1.00 88.19 105 PHE A CA 1
ATOM 862 C C . PHE A 1 105 ? 10.256 7.095 -5.815 1.00 88.19 105 PHE A C 1
ATOM 864 O O . PHE A 1 105 ? 10.426 6.829 -7.005 1.00 88.19 105 PHE A O 1
ATOM 871 N N . GLN A 1 106 ? 10.908 8.099 -5.218 1.00 86.50 106 GLN A N 1
ATOM 872 C CA . GLN A 1 106 ? 11.827 8.996 -5.925 1.00 86.50 106 GLN A CA 1
ATOM 873 C C . GLN A 1 106 ? 13.003 8.244 -6.561 1.00 86.50 106 GLN A C 1
ATOM 875 O O . GLN A 1 106 ? 13.368 8.514 -7.700 1.00 86.50 106 GLN A O 1
ATOM 880 N N . TRP A 1 107 ? 13.602 7.285 -5.853 1.00 86.25 107 TRP A N 1
ATOM 881 C CA . TRP A 1 107 ? 14.720 6.487 -6.369 1.00 86.25 107 TRP A CA 1
ATOM 882 C C . TRP A 1 107 ? 14.295 5.483 -7.442 1.00 86.25 107 TRP A C 1
ATOM 884 O O . TRP A 1 107 ? 15.127 5.050 -8.248 1.00 86.25 107 TRP A O 1
ATOM 894 N N . GLY A 1 108 ? 13.026 5.082 -7.420 1.00 87.50 108 GLY A N 1
ATOM 895 C CA . GLY A 1 108 ? 12.427 4.195 -8.401 1.00 87.50 108 GLY A CA 1
ATOM 896 C C . GLY A 1 108 ? 12.098 4.898 -9.717 1.00 87.50 108 GLY A C 1
ATOM 897 O O . GLY A 1 108 ? 12.208 4.263 -10.761 1.00 87.50 108 GLY A O 1
ATOM 898 N N . LEU A 1 109 ? 11.754 6.188 -9.702 1.00 87.56 109 LEU A N 1
ATOM 899 C CA . LEU A 1 109 ? 11.412 6.950 -10.908 1.00 87.56 109 LEU A CA 1
ATOM 900 C C . LEU A 1 109 ? 12.581 7.083 -11.896 1.00 87.56 109 LEU A C 1
ATOM 902 O O . LEU A 1 109 ? 13.753 7.192 -11.525 1.00 87.56 109 LEU A O 1
ATOM 906 N N . HIS A 1 110 ? 12.257 7.134 -13.191 1.00 81.06 110 HIS A N 1
ATOM 907 C CA . HIS A 1 110 ? 13.267 7.323 -14.227 1.00 81.06 110 HIS A CA 1
ATOM 908 C C . HIS A 1 110 ? 13.915 8.712 -14.122 1.00 81.06 110 HIS A C 1
ATOM 910 O O . HIS A 1 110 ? 13.242 9.719 -13.900 1.00 81.06 110 HIS A O 1
ATOM 916 N N . ARG A 1 111 ? 15.234 8.800 -14.345 1.00 68.25 111 ARG A N 1
ATOM 917 C CA . ARG A 1 111 ? 15.995 10.052 -14.173 1.00 68.25 111 ARG A CA 1
ATOM 918 C C . ARG A 1 111 ? 15.504 11.183 -15.080 1.00 68.25 111 ARG A C 1
ATOM 920 O O . ARG A 1 111 ? 15.584 12.337 -14.681 1.00 68.25 111 ARG A O 1
ATOM 927 N N . SER A 1 112 ? 14.987 10.886 -16.276 1.00 61.81 112 SER A N 1
ATOM 928 C CA . SER A 1 112 ? 14.403 11.923 -17.146 1.00 61.81 112 SER A CA 1
ATOM 929 C C . SER A 1 112 ? 13.123 12.511 -16.549 1.00 61.81 112 SER A C 1
ATOM 931 O O . SER A 1 112 ? 12.970 13.727 -16.537 1.00 61.81 112 SER A O 1
ATOM 933 N N . THR A 1 113 ? 12.254 11.669 -15.985 1.00 65.06 113 THR A N 1
ATOM 934 C CA . THR A 1 113 ? 11.047 12.075 -15.253 1.00 65.06 113 THR A CA 1
ATOM 935 C C . THR A 1 113 ? 11.427 12.869 -14.006 1.00 65.06 113 THR A C 1
ATOM 937 O O . THR A 1 113 ? 10.894 13.948 -13.771 1.00 65.06 113 THR A O 1
ATOM 940 N N . LEU A 1 114 ? 12.441 12.402 -13.270 1.00 62.91 114 LEU A N 1
ATOM 941 C CA . LEU A 1 114 ? 12.981 13.086 -12.098 1.00 62.91 114 LEU A CA 1
ATOM 942 C C . LEU A 1 114 ? 13.598 14.451 -12.437 1.00 62.91 114 LEU A C 1
ATOM 944 O O . LEU A 1 114 ? 13.473 15.378 -11.654 1.00 62.91 114 LEU A O 1
ATOM 948 N N . ASN A 1 115 ? 14.254 14.596 -13.593 1.00 58.59 115 ASN A N 1
ATOM 949 C CA . ASN A 1 115 ? 14.833 15.866 -14.043 1.00 58.59 115 ASN A CA 1
ATOM 950 C C . ASN A 1 115 ? 13.752 16.879 -14.451 1.00 58.59 115 ASN A C 1
ATOM 952 O O . ASN A 1 115 ? 13.940 18.074 -14.236 1.00 58.59 115 ASN A O 1
ATOM 956 N N . HIS A 1 116 ? 12.628 16.415 -15.009 1.00 59.06 116 HIS A N 1
ATOM 957 C CA . HIS A 1 116 ? 11.456 17.262 -15.240 1.00 59.06 116 HIS A CA 1
ATOM 958 C C . HIS A 1 116 ? 10.771 17.653 -13.916 1.00 59.06 116 HIS A C 1
ATOM 960 O O . HIS A 1 116 ? 10.394 18.811 -13.759 1.00 59.06 116 HIS A O 1
ATOM 966 N N . LEU A 1 117 ? 10.698 16.734 -12.942 1.00 56.69 117 LEU A N 1
ATOM 967 C CA . LEU A 1 117 ? 10.150 16.974 -11.598 1.00 56.69 117 LEU A CA 1
ATOM 968 C C . LEU A 1 117 ? 11.048 17.862 -10.717 1.00 56.69 117 LEU A C 1
ATOM 970 O O . LEU A 1 117 ? 10.531 18.726 -10.032 1.00 56.69 117 LEU A O 1
ATOM 974 N N . MET A 1 118 ? 12.380 17.726 -10.757 1.00 50.12 118 MET A N 1
ATOM 975 C CA . MET A 1 118 ? 13.348 18.494 -9.943 1.00 50.12 118 MET A CA 1
ATOM 976 C C . MET A 1 118 ? 13.355 20.005 -10.226 1.00 50.12 118 MET A C 1
ATOM 978 O O . MET A 1 118 ? 13.973 20.760 -9.477 1.00 50.12 118 MET A O 1
ATOM 982 N N . CYS A 1 119 ? 12.668 20.470 -11.273 1.00 50.56 119 CYS A N 1
ATOM 983 C CA . CYS A 1 119 ? 12.380 21.895 -11.447 1.00 50.56 119 CYS A CA 1
ATOM 984 C C . CYS A 1 119 ? 11.367 22.423 -10.404 1.00 50.56 119 CYS A C 1
ATOM 986 O O . CYS A 1 119 ? 11.259 23.631 -10.212 1.00 50.56 119 CYS A O 1
ATOM 988 N N . MET A 1 120 ? 10.664 21.532 -9.697 1.00 54.00 120 MET A N 1
ATOM 989 C CA . MET A 1 120 ? 9.746 21.829 -8.600 1.00 54.00 120 MET A CA 1
ATOM 990 C C . MET A 1 120 ? 10.082 20.918 -7.407 1.00 54.00 120 MET A C 1
ATOM 992 O O . MET A 1 120 ? 9.939 19.703 -7.456 1.00 54.00 120 MET A O 1
ATOM 996 N N . SER A 1 121 ? 10.609 21.474 -6.319 1.00 48.47 121 SER A N 1
ATOM 997 C CA . SER A 1 121 ? 10.968 20.692 -5.128 1.00 48.47 121 SER A CA 1
ATOM 998 C C . SER A 1 121 ? 9.712 20.158 -4.426 1.00 48.47 121 SER A C 1
ATOM 1000 O O . SER A 1 121 ? 8.951 20.961 -3.885 1.00 48.47 121 SER A O 1
ATOM 1002 N N . TYR A 1 122 ? 9.516 18.837 -4.387 1.00 56.00 122 TYR A N 1
ATOM 1003 C CA . TYR A 1 122 ? 8.422 18.207 -3.636 1.00 56.00 122 TYR A CA 1
ATOM 1004 C C . TYR A 1 122 ? 8.899 17.673 -2.288 1.00 56.00 122 TYR A C 1
ATOM 1006 O O . TYR A 1 122 ? 9.969 17.066 -2.188 1.00 56.00 122 TYR A O 1
ATOM 1014 N N . THR A 1 123 ? 8.075 17.871 -1.263 1.00 58.88 123 THR A N 1
ATOM 1015 C CA . THR A 1 123 ? 8.385 17.522 0.130 1.00 58.88 123 THR A CA 1
ATOM 1016 C C . THR A 1 123 ? 7.628 16.272 0.604 1.00 58.88 123 THR A C 1
ATOM 1018 O O . THR A 1 123 ? 7.965 15.746 1.660 1.00 58.88 123 THR A O 1
ATOM 1021 N N . ASN A 1 124 ? 6.628 15.780 -0.151 1.00 57.72 124 ASN A N 1
ATOM 1022 C CA . ASN A 1 124 ? 5.801 14.611 0.200 1.00 57.72 124 ASN A CA 1
ATOM 1023 C C . ASN A 1 124 ? 5.254 13.870 -1.053 1.00 57.72 124 ASN A C 1
ATOM 1025 O O . ASN A 1 124 ? 5.039 14.495 -2.089 1.00 57.72 124 ASN A O 1
ATOM 1029 N N . VAL A 1 125 ? 4.991 12.558 -0.940 1.00 57.97 125 VAL A N 1
ATOM 1030 C CA . VAL A 1 125 ? 4.363 11.666 -1.943 1.00 57.97 125 VAL A CA 1
ATOM 1031 C C . VAL A 1 125 ? 2.964 12.124 -2.337 1.00 57.97 125 VAL A C 1
ATOM 1033 O O . VAL A 1 125 ? 2.623 12.032 -3.508 1.00 57.97 125 VAL A O 1
ATOM 1036 N N . ALA A 1 126 ? 2.193 12.700 -1.412 1.00 63.12 126 ALA A N 1
ATOM 1037 C CA . AL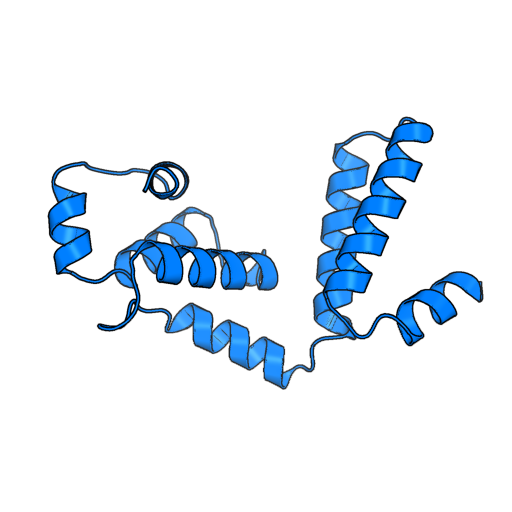A A 1 126 ? 0.869 13.247 -1.726 1.00 63.12 126 ALA A CA 1
ATOM 1038 C C . ALA A 1 126 ? 0.918 14.328 -2.828 1.00 63.12 126 ALA A C 1
ATOM 1040 O O . ALA A 1 126 ? -0.011 14.467 -3.611 1.00 63.12 126 ALA A O 1
ATOM 1041 N N . GLN A 1 127 ? 2.026 15.071 -2.948 1.00 59.69 127 GLN A N 1
ATOM 1042 C CA . GLN A 1 127 ? 2.193 16.062 -4.021 1.00 59.69 127 GLN A CA 1
ATOM 1043 C C . GLN A 1 127 ? 2.526 15.424 -5.379 1.00 59.69 127 GLN A C 1
ATOM 1045 O O . GLN A 1 127 ? 2.431 16.088 -6.408 1.00 59.69 127 GLN A O 1
ATOM 1050 N N . ALA A 1 128 ? 2.927 14.151 -5.393 1.00 57.03 128 ALA A N 1
ATOM 1051 C CA . ALA A 1 128 ? 3.104 13.394 -6.622 1.00 57.03 128 ALA A CA 1
ATOM 1052 C C . ALA A 1 128 ? 1.762 12.905 -7.192 1.00 57.03 128 ALA A C 1
ATOM 1054 O O . ALA A 1 128 ? 1.720 12.613 -8.377 1.00 57.03 128 ALA A O 1
ATOM 1055 N N . GLU A 1 129 ? 0.683 12.860 -6.399 1.00 55.34 129 GLU A N 1
ATOM 1056 C CA . GLU A 1 129 ? -0.6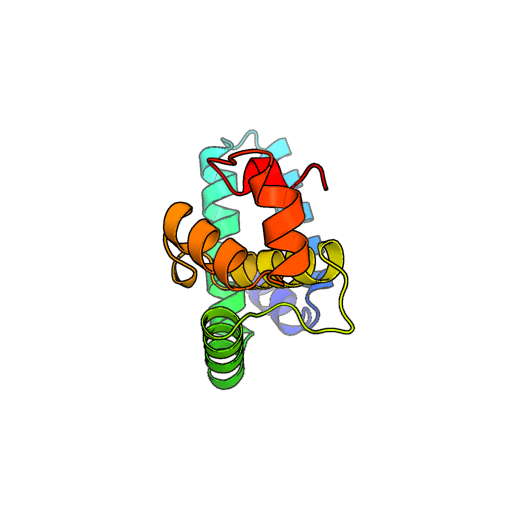41 12.365 -6.820 1.00 55.34 129 GLU A CA 1
ATOM 1057 C C . GLU A 1 129 ? -1.377 13.294 -7.809 1.00 55.34 129 GLU A C 1
ATOM 1059 O O . GLU A 1 129 ? -2.359 12.881 -8.421 1.00 55.34 129 GLU A O 1
ATOM 1064 N N . GLU A 1 130 ? -0.915 14.535 -8.002 1.00 53.53 130 GLU A N 1
ATOM 1065 C CA . GLU A 1 130 ? -1.474 15.479 -8.990 1.00 53.53 130 GLU A CA 1
ATOM 1066 C C . GLU A 1 130 ? -1.005 15.215 -10.445 1.00 53.53 130 GLU A C 1
ATOM 1068 O O . GLU A 1 130 ? -1.374 15.973 -11.346 1.00 53.53 130 GLU A O 1
ATOM 1073 N N . TRP A 1 131 ? -0.223 14.153 -10.693 1.00 47.22 131 TRP A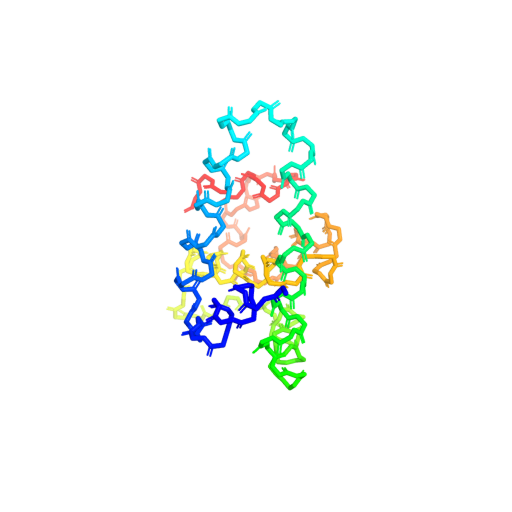 N 1
ATOM 1074 C CA . TRP A 1 131 ? 0.364 13.788 -11.998 1.00 47.22 131 TRP A CA 1
ATOM 1075 C C . TRP A 1 131 ? 0.151 12.311 -12.355 1.00 47.22 131 TRP A C 1
ATOM 1077 O O . TRP A 1 131 ? -0.031 12.014 -13.560 1.00 47.22 131 TRP A O 1
#

InterPro domains:
  IPR005162 Retrotransposon-derived protein PEG10, N-terminal capsid-like domain [PF03732] (42-110)

Organism: Tanacetum cinerariifolium (NCBI:txid118510)

pLDDT: mean 77.18, std 14.97, range [39.91, 93.56]

Sequence (131 aa):
DTVLDTVFEKATAPVDAENWISHMEKIFDVMGCEDAFKTRLVADFKKLFFLQFFPRAEQERLKREYHSIRQTNTETSTEFMQRFLRLVGYLEAAAGTEEEQAKNFQWGLHRSTLNHLMCMSYTNVAQAEEW

Secondary structure (DSSP, 8-state):
--HHHHHHHH--SHHHHHHHHHHHHHHHHHTT--HHHHHHHHHHHHHHHHHHHS-HHHHHHHHHHHHT----TTS-HHHHHHHHHHHHHHHGGGG--HHHHHHHHHHHS-HHHHHHHTTS---SGGGGTT-

Foldseek 3Di:
DCPVVVLVVPCLDPVSLVVVLVVVVVVCVVVVHDVVVNVVVVVVSLVCCLVPNPPPVNVVVLLVCLVPAADDPPDDLVRSVVSLVVSCSNCVVPSDDQVSSVVSSLVRYDVVVNVVCVVDDDDGPVVVVVD